Protein AF-A0AAE0S4J9-F1 (afdb_monomer_lite)

Secondary structure (DSSP, 8-state):
----EEE-TT-TTSTTT--EEE---HHHHHHHHHHHHHHHHTTPPPBTSGGGTTS-GGG--TTBS-TTS-----HHHHHHTTS--HHHHHHHHHHHHT-GGGS--SS------SS-TT----TTTHHHH-TT-------TT------GGGGS---

pLDDT: mean 70.63, std 24.94, range [28.7, 97.25]

Organism: NCBI:txid2493646

Structure (mmCIF, N/CA/C/O backbone):
data_AF-A0AAE0S4J9-F1
#
_entry.id   AF-A0AAE0S4J9-F1
#
loop_
_atom_site.group_PDB
_atom_site.id
_atom_site.type_symbol
_atom_site.label_atom_id
_atom_site.label_alt_id
_atom_site.label_comp_id
_atom_site.label_asym_id
_atom_site.label_entity_id
_atom_site.label_seq_id
_atom_site.pdbx_PDB_ins_code
_atom_site.Cartn_x
_atom_site.Cartn_y
_atom_site.Cartn_z
_atom_site.occupancy
_atom_site.B_iso_or_equiv
_atom_site.auth_seq_id
_atom_site.auth_comp_id
_atom_site.auth_asym_id
_atom_site.auth_atom_id
_atom_site.pdbx_PDB_model_num
ATOM 1 N N . MET A 1 1 ? -4.047 9.554 -13.003 1.00 41.34 1 MET A N 1
ATOM 2 C CA . MET A 1 1 ? -4.395 8.364 -12.206 1.00 41.34 1 MET A CA 1
ATOM 3 C C . MET A 1 1 ? -5.789 7.914 -12.610 1.00 41.34 1 MET A C 1
ATOM 5 O O . MET A 1 1 ? -6.736 8.667 -12.394 1.00 41.34 1 MET A O 1
ATOM 9 N N . LYS A 1 2 ? -5.945 6.757 -13.262 1.00 53.88 2 LYS A N 1
ATOM 10 C CA . LYS A 1 2 ? -7.281 6.181 -13.431 1.00 53.88 2 LYS A CA 1
ATOM 11 C C . LYS A 1 2 ? -7.584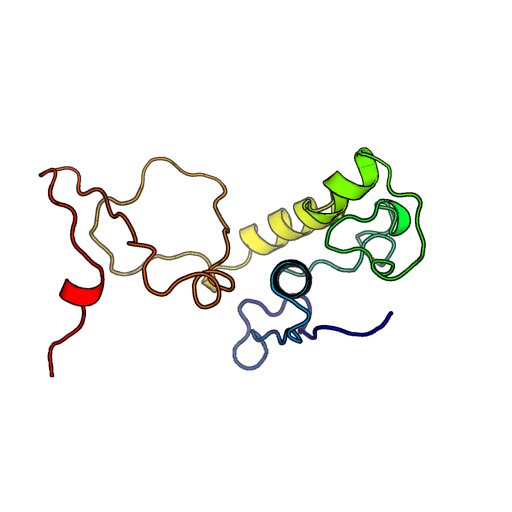 5.422 -12.140 1.00 53.88 2 LYS A C 1
ATOM 13 O O . LYS A 1 2 ? -7.127 4.295 -11.970 1.00 53.88 2 LYS A O 1
ATOM 18 N N . VAL A 1 3 ? -8.300 6.071 -11.216 1.00 63.78 3 VAL A N 1
ATOM 19 C CA . VAL A 1 3 ? -8.650 5.508 -9.899 1.00 63.78 3 VAL A CA 1
ATOM 20 C C . VAL A 1 3 ? -9.262 4.123 -10.107 1.00 63.78 3 VAL A C 1
ATOM 22 O O . VAL A 1 3 ? -10.265 3.989 -10.804 1.00 63.78 3 VAL A O 1
ATOM 25 N N . SER A 1 4 ? -8.586 3.095 -9.595 1.00 82.94 4 SER A N 1
ATOM 26 C CA . SER A 1 4 ? -9.010 1.694 -9.717 1.00 82.94 4 SER A CA 1
ATOM 27 C C . SER A 1 4 ? -9.382 1.108 -8.361 1.00 82.94 4 SER A C 1
ATOM 29 O O . SER A 1 4 ? -9.869 -0.010 -8.312 1.00 82.94 4 SER A O 1
ATOM 31 N N . GLY A 1 5 ? -9.200 1.849 -7.271 1.00 88.12 5 GLY A N 1
ATOM 32 C CA . GLY A 1 5 ? -9.603 1.460 -5.930 1.00 88.12 5 GLY A CA 1
ATOM 33 C C . GLY A 1 5 ? -9.825 2.677 -5.036 1.00 88.12 5 GLY A C 1
ATOM 34 O O . GLY A 1 5 ? -9.604 3.814 -5.457 1.00 88.12 5 GLY A O 1
ATOM 35 N N . LEU A 1 6 ? -10.375 2.432 -3.850 1.00 90.25 6 LEU A N 1
ATOM 36 C CA . LEU A 1 6 ? -10.614 3.452 -2.835 1.00 90.25 6 LEU A CA 1
ATOM 37 C C . LEU A 1 6 ? -10.619 2.829 -1.439 1.00 90.25 6 LEU A C 1
ATOM 39 O O . LEU A 1 6 ? -11.243 1.791 -1.209 1.00 90.25 6 LEU A O 1
ATOM 43 N N . THR A 1 7 ? -10.011 3.521 -0.484 1.00 91.31 7 THR A N 1
ATOM 44 C CA . THR A 1 7 ? -9.984 3.128 0.924 1.00 91.31 7 THR A CA 1
ATOM 45 C C . THR A 1 7 ? -9.741 4.339 1.817 1.00 91.31 7 THR A C 1
ATOM 47 O O . THR A 1 7 ? -9.251 5.374 1.369 1.00 91.31 7 THR A O 1
ATOM 50 N N . TYR A 1 8 ? -10.049 4.200 3.103 1.00 90.50 8 TYR A N 1
ATOM 51 C CA . TYR A 1 8 ? -9.620 5.169 4.103 1.00 90.50 8 TYR A CA 1
ATOM 52 C C . TYR A 1 8 ? -8.206 4.850 4.599 1.00 90.50 8 TYR A C 1
ATOM 54 O O . TYR A 1 8 ? -7.881 3.687 4.862 1.00 90.50 8 TYR A O 1
ATOM 62 N N . VAL A 1 9 ? -7.371 5.881 4.746 1.00 94.62 9 VAL A N 1
ATOM 63 C CA . VAL A 1 9 ? -5.971 5.724 5.158 1.00 94.62 9 VAL A CA 1
ATOM 64 C C . VAL A 1 9 ? -5.871 5.505 6.671 1.00 94.62 9 VAL A C 1
ATOM 66 O O . VAL A 1 9 ? -6.383 6.300 7.449 1.00 94.62 9 VAL A O 1
ATOM 69 N N . GLY A 1 10 ? -5.201 4.433 7.106 1.00 93.06 10 GLY A N 1
ATOM 70 C CA . GLY A 1 10 ? -4.924 4.153 8.529 1.00 93.06 10 GLY A CA 1
ATOM 71 C C . GLY A 1 10 ? -6.103 3.591 9.340 1.00 93.06 10 GLY A C 1
ATOM 72 O O . GLY A 1 10 ? -5.990 3.377 10.558 1.00 93.06 10 GLY A O 1
ATOM 73 N N . GLU A 1 11 ? -7.215 3.303 8.664 1.00 91.12 11 GLU A N 1
ATOM 74 C CA . GLU A 1 11 ? -8.499 2.922 9.257 1.00 91.12 11 GLU A CA 1
ATOM 75 C C . GLU A 1 11 ? -8.699 1.401 9.402 1.00 91.12 11 GLU A C 1
ATOM 77 O O . GLU A 1 11 ? -9.790 0.961 9.750 1.00 91.12 11 GLU A O 1
ATOM 82 N N . VAL A 1 12 ? -7.663 0.570 9.208 1.00 88.62 12 VAL A N 1
ATOM 83 C CA . VAL A 1 12 ? -7.756 -0.912 9.235 1.00 88.62 12 VAL A CA 1
ATOM 84 C C . VAL A 1 12 ? -8.486 -1.509 10.458 1.00 88.62 12 VAL A C 1
ATOM 86 O O . VAL A 1 12 ? -9.079 -2.583 10.372 1.00 88.62 12 VAL A O 1
ATOM 89 N N . CYS A 1 13 ? -8.483 -0.820 11.604 1.00 86.69 13 CYS A N 1
ATOM 90 C CA . CYS A 1 13 ? -9.161 -1.260 12.831 1.00 86.69 13 CYS A CA 1
ATOM 91 C C . CYS A 1 13 ? -10.449 -0.501 13.164 1.00 86.69 13 CYS A C 1
ATOM 93 O O . CYS A 1 13 ? -11.119 -0.852 14.136 1.00 86.69 13 CYS A O 1
ATOM 95 N N . ASN A 1 14 ? -10.795 0.531 12.402 1.00 85.81 14 ASN A N 1
ATOM 96 C CA . ASN A 1 14 ? -11.870 1.439 12.761 1.00 85.81 14 ASN A CA 1
ATOM 97 C C . ASN A 1 14 ? -13.195 0.922 12.193 1.00 85.81 14 ASN A C 1
ATOM 99 O O . ASN A 1 14 ? -13.351 0.659 10.999 1.00 85.81 14 ASN A O 1
ATOM 103 N N . VAL A 1 15 ? -14.159 0.686 13.083 1.00 85.75 15 VAL A N 1
ATOM 104 C CA . VAL A 1 15 ? -15.468 0.150 12.701 1.00 85.75 15 VAL A CA 1
ATOM 105 C C . VAL A 1 15 ? -16.192 1.180 11.832 1.00 85.75 15 VAL A C 1
ATOM 107 O O . VAL A 1 15 ? -16.316 2.335 12.214 1.00 85.75 15 VAL A O 1
ATOM 110 N N . GLY A 1 16 ? -16.674 0.749 10.664 1.00 84.81 16 GLY A N 1
ATOM 111 C CA . GLY A 1 16 ? -17.342 1.608 9.680 1.00 84.81 16 GLY A CA 1
ATOM 112 C C . GLY A 1 16 ? -16.430 2.104 8.553 1.00 84.81 16 GLY A C 1
ATOM 113 O O . GLY A 1 16 ? -16.920 2.324 7.452 1.00 84.81 16 GLY A O 1
ATOM 114 N N . THR A 1 17 ? -15.117 2.191 8.785 1.00 86.19 17 THR A N 1
ATOM 115 C CA . THR A 1 17 ? -14.126 2.710 7.819 1.00 86.19 17 THR A CA 1
ATOM 116 C C . THR A 1 17 ? -13.036 1.700 7.444 1.00 86.19 17 THR A C 1
ATOM 118 O O . THR A 1 17 ? -12.292 1.933 6.495 1.00 86.19 17 THR A O 1
ATOM 121 N N . ARG A 1 18 ? -12.978 0.534 8.107 1.00 87.25 18 ARG A N 1
ATOM 122 C CA . ARG A 1 18 ? -12.113 -0.621 7.769 1.00 87.25 18 ARG A CA 1
ATOM 123 C C . ARG A 1 18 ? -12.520 -1.363 6.483 1.00 87.25 18 ARG A C 1
ATOM 125 O O . ARG A 1 18 ? -12.686 -2.582 6.478 1.00 87.25 18 ARG A O 1
ATOM 132 N N . VAL A 1 19 ? -12.746 -0.627 5.402 1.00 87.31 19 VAL A N 1
ATOM 133 C CA . VAL A 1 19 ? -13.212 -1.145 4.113 1.00 87.31 19 VAL A CA 1
ATOM 134 C C . VAL A 1 19 ? -12.386 -0.557 2.976 1.00 87.31 19 VAL A C 1
ATOM 136 O O . VAL A 1 19 ? -11.997 0.609 3.014 1.00 87.31 19 VAL A O 1
ATOM 139 N N . SER A 1 20 ? -12.158 -1.377 1.955 1.00 88.12 20 SER A N 1
ATOM 140 C CA . SER A 1 20 ? -11.479 -0.994 0.723 1.00 88.12 20 SER A CA 1
ATOM 141 C C . SER A 1 20 ? -12.251 -1.550 -0.470 1.00 88.12 20 SER A C 1
ATOM 143 O O . SER A 1 20 ? -12.846 -2.627 -0.390 1.00 88.12 20 SER A O 1
ATOM 145 N N . ILE A 1 21 ? -12.240 -0.820 -1.579 1.00 88.50 21 ILE A N 1
ATOM 146 C CA . ILE A 1 21 ? -12.907 -1.185 -2.829 1.00 88.50 21 ILE A CA 1
ATOM 147 C C . ILE A 1 21 ? -11.840 -1.279 -3.913 1.00 88.50 21 ILE A C 1
ATOM 149 O O . ILE A 1 21 ? -11.018 -0.381 -4.036 1.00 88.50 21 ILE A O 1
ATOM 153 N N . ALA A 1 22 ? -11.873 -2.344 -4.713 1.00 87.31 22 ALA A N 1
ATOM 154 C CA . ALA A 1 22 ? -10.998 -2.522 -5.866 1.00 87.31 22 ALA A CA 1
ATOM 155 C C . ALA A 1 22 ? -11.834 -2.842 -7.111 1.00 87.31 22 ALA A C 1
ATOM 157 O O . ALA A 1 22 ? -12.624 -3.787 -7.132 1.00 87.31 22 ALA A O 1
ATOM 158 N N . GLU A 1 23 ? -11.654 -2.053 -8.163 1.00 84.44 23 GLU A N 1
ATOM 159 C CA . GLU A 1 23 ? -12.214 -2.294 -9.483 1.00 84.44 23 GLU A CA 1
ATOM 160 C C . GLU A 1 23 ? -11.520 -3.501 -10.121 1.00 84.44 23 GLU A C 1
ATOM 162 O O . GLU A 1 23 ? -10.293 -3.603 -10.194 1.00 84.44 23 GLU A O 1
ATOM 167 N N . LYS A 1 24 ? -12.320 -4.427 -10.646 1.00 79.50 24 LYS A N 1
ATOM 168 C CA . LYS A 1 24 ? -11.800 -5.580 -11.372 1.00 79.50 24 LYS A CA 1
ATOM 169 C C . LYS A 1 24 ? -11.275 -5.154 -12.746 1.00 79.50 24 LYS A C 1
ATOM 171 O O . LYS A 1 24 ? -12.055 -4.939 -13.671 1.00 79.50 24 LYS A O 1
ATOM 176 N N . ARG A 1 25 ? -9.951 -5.145 -12.912 1.00 73.44 25 ARG A N 1
ATOM 177 C CA . ARG A 1 25 ? -9.275 -4.958 -14.209 1.00 73.44 25 ARG A CA 1
ATOM 178 C C . ARG A 1 25 ? -8.312 -6.101 -14.496 1.00 73.44 25 ARG A C 1
ATOM 180 O O . ARG A 1 25 ? -7.138 -6.062 -14.137 1.00 73.44 25 ARG A O 1
ATOM 187 N N . GLY A 1 26 ? -8.839 -7.153 -15.121 1.00 77.50 26 GLY A N 1
ATOM 188 C CA . GLY A 1 26 ? -8.117 -8.418 -15.259 1.00 77.50 26 GLY A CA 1
ATOM 189 C C . GLY A 1 26 ? -7.764 -9.030 -13.896 1.00 77.50 26 GLY A C 1
ATOM 190 O O . GLY A 1 26 ? -8.099 -8.494 -12.842 1.00 77.50 26 GLY A O 1
ATOM 191 N N . TYR A 1 27 ? -7.101 -10.183 -13.903 1.00 71.19 27 TYR A N 1
ATOM 192 C CA . TYR A 1 27 ? -6.740 -10.861 -12.655 1.00 71.19 27 TYR A CA 1
ATOM 193 C C . TYR A 1 27 ? -5.588 -10.158 -11.935 1.00 71.19 27 TYR A C 1
ATOM 195 O O . TYR A 1 27 ? -5.664 -9.870 -10.746 1.00 71.19 27 TYR A O 1
ATOM 203 N N . VAL A 1 28 ? -4.536 -9.846 -12.687 1.00 76.50 28 VAL A N 1
ATOM 204 C CA . VAL A 1 28 ? -3.281 -9.297 -12.170 1.00 76.50 28 VAL A CA 1
ATOM 205 C C . VAL A 1 28 ? -3.442 -7.843 -11.706 1.00 76.50 28 VAL A C 1
ATOM 207 O O . VAL A 1 28 ? -2.955 -7.488 -10.636 1.00 76.50 28 VAL A O 1
ATOM 210 N N . GLY A 1 29 ? -4.191 -7.024 -12.452 1.00 80.75 29 GLY A N 1
ATOM 211 C CA . GLY A 1 29 ? -4.480 -5.642 -12.061 1.00 80.75 29 GLY A CA 1
ATOM 212 C C . GLY A 1 29 ? -5.319 -5.559 -10.784 1.00 80.75 29 GLY A C 1
ATOM 213 O O . GLY A 1 29 ? -4.988 -4.794 -9.888 1.00 80.75 29 GLY A O 1
ATOM 214 N N . MET A 1 30 ? -6.337 -6.417 -10.643 1.00 83.44 30 MET A N 1
ATOM 215 C CA . MET A 1 30 ? -7.156 -6.479 -9.425 1.00 83.44 30 MET A CA 1
ATOM 216 C C . MET A 1 30 ? -6.325 -6.833 -8.180 1.00 83.44 30 MET A C 1
ATOM 218 O O . MET A 1 30 ? -6.511 -6.220 -7.132 1.00 83.44 30 MET A O 1
ATOM 222 N N . VAL A 1 31 ? -5.405 -7.801 -8.291 1.00 84.06 31 VAL A N 1
ATOM 223 C CA . VAL A 1 31 ? -4.477 -8.174 -7.206 1.00 84.06 31 VAL A CA 1
ATOM 224 C C . VAL A 1 31 ? -3.644 -6.962 -6.789 1.00 84.06 31 VAL A C 1
ATOM 226 O O . VAL A 1 31 ? -3.564 -6.648 -5.604 1.00 84.06 31 VAL A O 1
ATOM 229 N N . HIS A 1 32 ? -3.058 -6.264 -7.763 1.00 87.88 32 HIS A N 1
ATOM 230 C CA . HIS A 1 32 ? -2.242 -5.081 -7.507 1.00 87.88 32 HIS A CA 1
ATOM 231 C C . HIS A 1 32 ? -3.046 -3.979 -6.807 1.00 87.88 32 HIS A C 1
ATOM 233 O O . HIS A 1 32 ? -2.633 -3.486 -5.761 1.00 87.88 32 HIS A O 1
ATOM 239 N N . THR A 1 33 ? -4.223 -3.635 -7.337 1.00 89.25 33 THR A N 1
ATOM 240 C CA . THR A 1 33 ? -5.117 -2.643 -6.730 1.00 89.25 33 THR A CA 1
ATOM 241 C C . THR A 1 33 ? -5.505 -3.036 -5.308 1.00 89.25 33 THR A C 1
ATOM 243 O O . THR A 1 33 ? -5.395 -2.222 -4.403 1.00 89.25 33 THR A O 1
ATOM 246 N N . ALA A 1 34 ? -5.891 -4.289 -5.064 1.00 89.88 34 ALA A N 1
ATOM 247 C CA . ALA A 1 34 ? -6.223 -4.739 -3.715 1.00 89.88 34 ALA A CA 1
ATOM 248 C C . ALA A 1 34 ? -5.047 -4.592 -2.733 1.00 89.88 34 ALA A C 1
ATOM 250 O O . ALA A 1 34 ? -5.256 -4.210 -1.582 1.00 89.88 34 ALA A O 1
ATOM 251 N N . ALA A 1 35 ? -3.817 -4.876 -3.175 1.00 92.12 35 ALA A N 1
ATOM 252 C CA . ALA A 1 35 ? -2.622 -4.672 -2.358 1.00 92.12 35 ALA A CA 1
ATOM 253 C C . ALA A 1 35 ? -2.358 -3.184 -2.076 1.00 92.12 35 ALA A C 1
ATOM 255 O O . ALA A 1 35 ? -2.016 -2.840 -0.946 1.00 92.12 35 ALA A O 1
ATOM 256 N N . HIS A 1 36 ? -2.552 -2.323 -3.076 1.00 94.62 36 HIS A N 1
ATOM 257 C CA . HIS A 1 36 ? -2.430 -0.870 -2.954 1.00 94.62 36 HIS A CA 1
ATOM 258 C C . HIS A 1 36 ? -3.414 -0.313 -1.914 1.00 94.62 36 HIS A C 1
ATOM 260 O O . HIS A 1 36 ? -3.010 0.335 -0.949 1.00 94.62 36 HIS A O 1
ATOM 266 N N . GLU A 1 37 ? -4.696 -0.670 -2.023 1.00 94.19 37 GLU A N 1
ATOM 267 C CA . GLU A 1 37 ? -5.706 -0.202 -1.070 1.00 94.19 37 GLU A CA 1
ATOM 268 C C . GLU A 1 37 ? -5.490 -0.767 0.345 1.00 94.19 37 GLU A C 1
ATOM 270 O O . GLU A 1 37 ? -5.690 -0.075 1.345 1.00 94.19 37 GLU A O 1
ATOM 275 N N . LEU A 1 38 ? -5.019 -2.013 0.468 1.00 93.62 38 LEU A N 1
ATOM 276 C CA . LEU A 1 38 ? -4.632 -2.554 1.771 1.00 93.62 38 LEU A CA 1
ATOM 277 C C . LEU A 1 38 ? -3.463 -1.762 2.383 1.00 93.62 38 LEU A C 1
ATOM 279 O O . LEU A 1 38 ? -3.444 -1.545 3.597 1.00 93.62 38 LEU A O 1
ATOM 283 N N . GLY A 1 39 ? -2.515 -1.307 1.560 1.00 94.62 39 GLY A N 1
ATOM 284 C CA . GLY A 1 39 ? -1.413 -0.454 1.998 1.00 94.62 39 GLY A CA 1
ATOM 285 C C . GLY A 1 39 ? -1.905 0.858 2.604 1.00 94.62 39 GLY A C 1
ATOM 286 O O . GLY A 1 39 ? -1.526 1.201 3.728 1.00 94.62 39 GLY A O 1
ATOM 287 N N . HIS A 1 40 ? -2.832 1.533 1.929 1.00 96.50 40 HIS A N 1
ATOM 288 C CA . HIS A 1 40 ? -3.507 2.704 2.484 1.00 96.50 40 HIS A CA 1
ATOM 289 C C . HIS A 1 40 ? -4.289 2.380 3.765 1.00 96.50 40 HIS A C 1
ATOM 291 O O . HIS A 1 40 ? -4.148 3.097 4.753 1.00 96.50 40 HIS A O 1
ATOM 297 N N . SER A 1 41 ? -5.045 1.277 3.829 1.00 94.31 41 SER A N 1
ATOM 298 C CA . SER A 1 41 ? -5.755 0.867 5.057 1.00 94.31 41 SER A CA 1
ATOM 299 C C . SER A 1 41 ? -4.804 0.715 6.259 1.00 94.31 41 SER A C 1
ATOM 301 O O . SER A 1 41 ? -5.130 1.114 7.382 1.00 94.31 41 SER A O 1
ATOM 303 N N . LEU A 1 42 ? -3.582 0.227 6.010 1.00 94.19 42 LEU A N 1
ATOM 304 C CA . LEU A 1 42 ? -2.481 0.127 6.978 1.00 94.19 42 LEU A CA 1
ATOM 305 C C . LEU A 1 42 ? -1.732 1.452 7.227 1.00 94.19 42 LEU A C 1
ATOM 307 O O . LEU A 1 42 ? -0.761 1.476 7.985 1.00 94.19 42 LEU A O 1
ATOM 311 N N . GLY A 1 43 ? -2.190 2.556 6.646 1.00 94.19 43 GLY A N 1
ATOM 312 C CA . GLY A 1 43 ? -1.720 3.913 6.916 1.00 94.19 43 GLY A CA 1
ATOM 313 C C . GLY A 1 43 ? -0.663 4.443 5.954 1.00 94.19 43 GLY A C 1
ATOM 314 O O . GLY A 1 43 ? -0.167 5.537 6.192 1.00 94.19 43 GLY A O 1
ATOM 315 N N . ALA A 1 44 ? -0.288 3.704 4.907 1.00 96.12 44 ALA A N 1
ATOM 316 C CA . ALA A 1 44 ? 0.682 4.200 3.935 1.00 96.12 44 ALA A CA 1
ATOM 317 C C . ALA A 1 44 ? 0.062 5.273 3.030 1.00 96.12 44 ALA A C 1
ATOM 319 O O . ALA A 1 44 ? -1.064 5.116 2.565 1.00 96.12 44 ALA A O 1
ATOM 320 N N . ASN A 1 45 ? 0.812 6.337 2.758 1.00 96.75 45 ASN A N 1
ATOM 321 C CA . ASN A 1 45 ? 0.525 7.265 1.666 1.00 96.75 45 ASN A CA 1
ATOM 322 C C . ASN A 1 45 ? 1.166 6.756 0.370 1.00 96.75 45 ASN A C 1
ATOM 324 O O . ASN A 1 45 ? 1.894 5.758 0.393 1.00 96.75 45 ASN A O 1
ATOM 328 N N . HIS A 1 46 ? 0.878 7.409 -0.757 1.00 96.94 46 HIS A N 1
ATOM 329 C CA . HIS A 1 46 ? 1.603 7.095 -1.982 1.00 96.94 46 HIS A CA 1
ATOM 330 C C . HIS A 1 46 ? 3.100 7.353 -1.804 1.00 96.94 46 HIS A C 1
ATOM 332 O O . HIS A 1 46 ? 3.505 8.271 -1.087 1.00 96.94 46 HIS A O 1
ATOM 338 N N . ASP A 1 47 ? 3.921 6.573 -2.500 1.00 97.25 47 ASP A N 1
ATOM 339 C CA . ASP A 1 47 ? 5.341 6.889 -2.623 1.00 97.25 47 ASP A CA 1
ATOM 340 C C . ASP A 1 47 ? 5.490 8.267 -3.296 1.00 97.25 47 ASP A C 1
ATOM 342 O O . ASP A 1 47 ? 4.864 8.547 -4.319 1.00 97.25 47 ASP A O 1
ATOM 346 N N . GLY A 1 48 ? 6.289 9.144 -2.689 1.00 96.19 48 GLY A N 1
ATOM 347 C CA . GLY A 1 48 ? 6.547 10.508 -3.148 1.00 96.19 48 GLY A CA 1
ATOM 348 C C . GLY A 1 48 ? 5.677 11.554 -2.454 1.00 96.19 48 GLY A C 1
ATOM 349 O O . GLY A 1 48 ? 5.829 12.746 -2.716 1.00 96.19 48 GLY A O 1
ATOM 350 N N . GLU A 1 49 ? 4.794 11.132 -1.547 1.00 95.38 49 GLU A N 1
ATOM 351 C CA . GLU A 1 49 ? 3.842 11.996 -0.851 1.00 95.38 49 GLU A CA 1
ATOM 352 C C . GLU A 1 49 ? 3.982 11.876 0.675 1.00 95.38 49 GLU A C 1
ATOM 354 O O . GLU A 1 49 ? 4.304 10.816 1.215 1.00 95.38 49 GLU A O 1
ATOM 359 N N . CYS A 1 50 ? 3.704 12.974 1.386 1.00 94.50 50 CYS A N 1
ATOM 360 C CA . CYS A 1 50 ? 3.639 13.025 2.852 1.00 94.50 50 CYS A CA 1
ATOM 361 C C . CYS A 1 50 ? 4.857 12.360 3.539 1.00 94.50 50 CYS A C 1
ATOM 363 O O . CYS A 1 50 ? 6.000 12.733 3.283 1.00 94.50 50 CYS A O 1
ATOM 365 N N . GLU A 1 51 ? 4.633 11.380 4.419 1.00 91.56 51 GLU A N 1
ATOM 366 C CA . GLU A 1 51 ? 5.671 10.646 5.157 1.00 91.56 51 GLU A CA 1
ATOM 367 C C . GLU A 1 51 ? 6.486 9.682 4.275 1.00 91.56 51 GLU A C 1
ATOM 369 O O . GLU A 1 51 ? 7.461 9.097 4.747 1.00 91.56 51 GLU A O 1
ATOM 374 N N . ALA A 1 52 ? 6.106 9.509 3.006 1.00 95.50 52 ALA A N 1
ATOM 375 C CA . ALA A 1 52 ? 6.800 8.694 2.013 1.00 95.50 52 ALA A CA 1
ATOM 376 C C . ALA A 1 52 ? 7.503 9.534 0.926 1.00 95.50 52 ALA A C 1
ATOM 378 O O . ALA A 1 52 ? 7.854 8.995 -0.122 1.00 95.50 52 ALA A O 1
ATOM 379 N N . VAL A 1 53 ? 7.762 10.826 1.181 1.00 96.00 53 VAL A N 1
ATOM 380 C CA . VAL A 1 53 ? 8.443 11.752 0.249 1.00 96.00 53 VAL A CA 1
ATOM 381 C C . VAL A 1 53 ? 9.816 11.258 -0.235 1.00 96.00 53 VAL A C 1
ATOM 383 O O . VAL A 1 53 ? 10.224 11.565 -1.353 1.00 96.00 53 VAL A O 1
ATOM 386 N N . ASP A 1 54 ? 10.517 10.461 0.575 1.00 96.94 54 ASP A N 1
ATOM 387 C CA . ASP A 1 54 ? 11.845 9.932 0.239 1.00 96.94 54 ASP A CA 1
ATOM 388 C C . ASP A 1 54 ? 11.803 8.754 -0.753 1.00 96.94 54 ASP A C 1
ATOM 390 O O . ASP A 1 54 ? 12.820 8.429 -1.373 1.00 96.94 54 ASP A O 1
ATOM 394 N N . CYS A 1 55 ? 10.650 8.097 -0.912 1.00 97.00 55 CYS A N 1
ATOM 395 C CA . CYS A 1 55 ? 10.462 7.025 -1.885 1.00 97.00 55 CYS A CA 1
ATOM 396 C C . CYS A 1 55 ? 9.832 7.606 -3.141 1.00 97.00 55 CYS A C 1
ATOM 398 O O . CYS A 1 55 ? 8.744 8.150 -3.078 1.00 97.00 55 CYS A O 1
ATOM 400 N N . LYS A 1 56 ? 10.495 7.506 -4.290 1.00 95.56 56 LYS A N 1
ATOM 401 C CA . LYS A 1 56 ? 10.012 8.136 -5.522 1.00 95.56 56 LYS A CA 1
ATOM 402 C C . LYS A 1 56 ? 8.825 7.376 -6.102 1.00 95.56 56 LYS A C 1
ATOM 404 O O . LYS A 1 56 ? 8.872 6.150 -6.212 1.00 95.56 56 LYS A O 1
ATOM 409 N N . SER A 1 57 ? 7.793 8.095 -6.539 1.00 93.88 57 SER A N 1
ATOM 410 C CA . SER A 1 57 ? 6.634 7.470 -7.189 1.00 93.88 57 SER A CA 1
ATOM 411 C C . SER A 1 57 ? 7.035 6.765 -8.492 1.00 93.88 57 SER A C 1
ATOM 413 O O . SER A 1 57 ? 6.502 5.708 -8.834 1.00 93.88 57 SER A O 1
ATOM 415 N N . GLU A 1 58 ? 8.050 7.293 -9.179 1.00 92.94 58 GLU A N 1
ATOM 416 C CA . GLU A 1 58 ? 8.601 6.777 -10.436 1.00 92.94 58 GLU A CA 1
ATOM 417 C C . GLU A 1 58 ? 9.397 5.473 -10.269 1.00 92.94 58 GLU A C 1
ATOM 419 O O . GLU A 1 58 ? 9.747 4.836 -11.262 1.00 92.94 58 GLU A O 1
ATOM 424 N N . ASP A 1 59 ? 9.662 5.033 -9.033 1.00 93.50 59 ASP A N 1
ATOM 425 C CA . ASP A 1 59 ? 10.252 3.714 -8.785 1.00 93.50 59 ASP A CA 1
ATOM 426 C C . ASP A 1 59 ? 9.227 2.576 -8.948 1.00 93.50 59 ASP A C 1
ATOM 428 O O . ASP A 1 59 ? 9.612 1.404 -8.979 1.00 93.50 59 ASP A O 1
ATOM 432 N N . LEU A 1 60 ? 7.938 2.915 -9.106 1.00 92.62 60 LEU A N 1
ATOM 433 C CA . LEU A 1 60 ? 6.835 2.013 -9.457 1.00 92.62 60 LEU A CA 1
ATOM 434 C C . LEU A 1 60 ? 6.614 0.857 -8.476 1.00 92.62 60 LEU A C 1
ATOM 436 O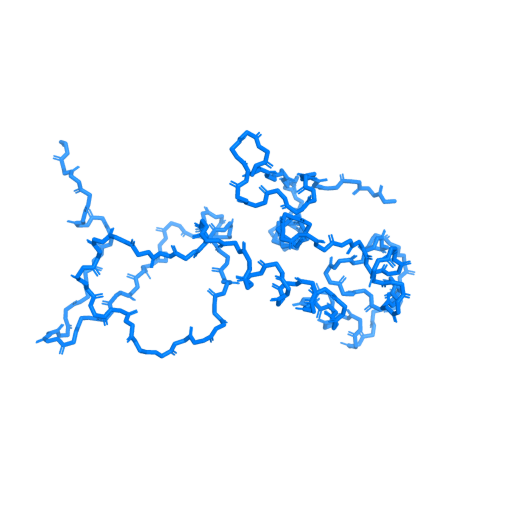 O . LEU A 1 60 ? 6.182 -0.224 -8.873 1.00 92.62 60 LEU A O 1
ATOM 440 N N . PHE A 1 61 ? 6.893 1.082 -7.192 1.00 94.44 61 PHE A N 1
ATOM 441 C CA . PHE A 1 61 ? 6.437 0.193 -6.124 1.00 94.44 61 PHE A CA 1
ATOM 442 C C . PHE A 1 61 ? 4.908 0.196 -6.014 1.00 94.44 61 PHE A C 1
ATOM 444 O O . PHE A 1 61 ? 4.247 1.065 -6.573 1.00 94.44 61 PHE A O 1
ATOM 451 N N . ILE A 1 62 ? 4.326 -0.764 -5.287 1.00 94.44 62 ILE A N 1
ATOM 452 C CA . ILE A 1 62 ? 2.864 -0.942 -5.198 1.00 94.44 62 ILE A CA 1
ATOM 453 C C . ILE A 1 62 ? 2.132 0.357 -4.826 1.00 94.44 62 ILE A C 1
ATOM 455 O O . ILE A 1 62 ? 1.051 0.594 -5.357 1.00 94.44 62 ILE A O 1
ATOM 459 N N . MET A 1 63 ? 2.707 1.205 -3.963 1.00 95.69 63 MET A N 1
ATOM 460 C CA . MET A 1 63 ? 2.104 2.475 -3.526 1.00 95.69 63 MET A CA 1
ATOM 461 C C . MET A 1 63 ? 2.401 3.662 -4.457 1.00 95.69 63 MET A C 1
ATOM 463 O O . MET A 1 63 ? 2.170 4.805 -4.081 1.00 95.69 63 MET A O 1
ATOM 467 N N . THR A 1 64 ? 2.895 3.430 -5.673 1.00 94.62 64 THR A N 1
ATOM 468 C CA . THR A 1 64 ? 3.067 4.489 -6.676 1.00 94.62 64 THR A CA 1
ATOM 469 C C . THR A 1 64 ? 1.733 5.158 -7.026 1.00 94.62 64 THR A C 1
ATOM 471 O O . THR A 1 64 ? 0.724 4.488 -7.256 1.00 94.62 64 THR A O 1
ATOM 474 N N . SER A 1 65 ? 1.741 6.486 -7.147 1.00 92.19 65 SER A N 1
ATOM 475 C CA . SER A 1 65 ? 0.638 7.271 -7.725 1.00 92.19 65 SER A CA 1
ATOM 476 C C . SER A 1 65 ? 0.665 7.295 -9.265 1.00 92.19 65 SER A C 1
ATOM 478 O O . SER A 1 65 ? -0.232 7.840 -9.920 1.00 92.19 65 SER A O 1
ATOM 480 N N . GLU A 1 66 ? 1.683 6.674 -9.873 1.00 87.00 66 GLU A N 1
ATOM 481 C CA . GLU A 1 66 ? 2.008 6.786 -11.296 1.00 87.00 66 GLU A CA 1
ATOM 482 C C . GLU A 1 66 ? 1.885 5.477 -12.087 1.00 87.00 66 GLU A C 1
ATOM 484 O O . GLU A 1 66 ? 2.381 5.385 -13.207 1.00 87.00 66 GLU A O 1
ATOM 489 N N . TYR A 1 67 ? 1.168 4.484 -11.554 1.00 82.31 67 TYR A N 1
ATOM 490 C CA . TYR A 1 67 ? 1.065 3.136 -12.132 1.00 82.31 67 TYR A CA 1
ATOM 491 C C . TYR A 1 67 ? 0.713 3.091 -13.635 1.00 82.31 67 TYR A C 1
ATOM 493 O O . TYR A 1 67 ? 1.273 2.284 -14.378 1.00 82.31 67 TYR A O 1
ATOM 501 N N . ASP A 1 68 ? -0.206 3.959 -14.079 1.00 76.12 68 ASP A N 1
ATOM 502 C CA . ASP A 1 68 ? -0.695 4.018 -15.466 1.00 76.12 68 ASP A CA 1
ATOM 503 C C . ASP A 1 68 ? 0.179 4.881 -16.398 1.00 76.12 68 ASP A C 1
ATOM 505 O O . ASP A 1 68 ? -0.142 5.016 -17.582 1.00 76.12 68 ASP A O 1
ATOM 509 N N . LYS A 1 69 ? 1.232 5.536 -15.891 1.00 80.69 69 LYS A N 1
ATOM 510 C CA . LYS A 1 69 ? 2.111 6.344 -16.740 1.00 80.69 69 LYS A CA 1
ATOM 511 C C . LYS A 1 69 ? 3.043 5.447 -17.549 1.00 80.69 69 LYS A C 1
ATOM 513 O O . LYS A 1 69 ? 3.469 4.379 -17.107 1.00 80.69 69 LYS A O 1
ATOM 518 N N . GLU A 1 70 ? 3.362 5.905 -18.753 1.00 80.38 70 GLU A N 1
ATOM 519 C CA . GLU A 1 70 ? 4.281 5.207 -19.639 1.00 80.38 70 GLU A CA 1
ATOM 520 C C . GLU A 1 70 ? 5.708 5.310 -19.090 1.00 80.38 70 GLU A C 1
ATOM 522 O O . GLU A 1 70 ? 6.336 6.366 -19.119 1.00 80.38 70 GLU A O 1
ATOM 527 N N . TYR A 1 71 ? 6.199 4.186 -18.574 1.00 79.38 71 TYR A N 1
ATOM 528 C CA . TYR A 1 71 ? 7.562 4.011 -18.097 1.00 79.38 71 TYR A CA 1
ATOM 529 C C . TYR A 1 71 ? 8.219 2.852 -18.844 1.00 79.38 71 TYR A C 1
ATOM 531 O O . TYR A 1 71 ? 7.538 1.864 -19.140 1.00 79.38 71 TYR A O 1
ATOM 539 N N . PRO A 1 72 ? 9.531 2.932 -19.135 1.00 81.88 72 PRO A N 1
ATOM 540 C CA . PRO A 1 72 ? 10.234 1.861 -19.827 1.00 81.88 72 PRO A CA 1
ATOM 541 C C . PRO A 1 72 ? 10.123 0.563 -19.025 1.00 81.88 72 PRO A C 1
ATOM 543 O O . PRO A 1 72 ? 10.361 0.556 -17.820 1.00 81.88 72 PRO A O 1
ATOM 546 N N . ASP A 1 73 ? 9.773 -0.546 -19.672 1.00 80.06 73 ASP A N 1
ATOM 547 C CA . ASP A 1 73 ? 9.654 -1.839 -18.993 1.00 80.06 73 ASP A CA 1
ATOM 548 C C . ASP A 1 73 ? 11.047 -2.431 -18.733 1.00 80.06 73 ASP A C 1
ATOM 550 O O . ASP A 1 73 ? 11.569 -3.258 -19.480 1.00 80.06 73 ASP A O 1
ATOM 554 N N . THR A 1 74 ? 11.710 -1.910 -17.699 1.00 89.38 74 THR A N 1
ATOM 555 C CA . THR A 1 74 ? 13.001 -2.414 -17.229 1.00 89.38 74 THR A CA 1
ATOM 556 C C . THR A 1 74 ? 12.780 -3.513 -16.191 1.00 89.38 74 THR A C 1
ATOM 558 O O . THR A 1 74 ? 11.844 -3.404 -15.398 1.00 89.38 74 THR A O 1
ATOM 561 N N . PRO A 1 75 ? 13.676 -4.514 -16.080 1.00 87.19 75 PRO A N 1
ATOM 562 C CA . PRO A 1 75 ? 13.547 -5.573 -15.074 1.00 87.19 75 PRO A CA 1
ATOM 563 C C . PRO A 1 75 ? 13.371 -5.058 -13.636 1.00 87.19 75 PRO A C 1
ATOM 565 O O . PRO A 1 75 ? 12.685 -5.683 -12.828 1.00 87.19 75 PRO A O 1
ATOM 568 N N . THR A 1 76 ? 13.973 -3.908 -13.316 1.00 88.44 76 THR A N 1
ATOM 569 C CA . THR A 1 76 ? 13.820 -3.235 -12.022 1.00 88.44 76 THR A CA 1
ATOM 570 C C . THR A 1 76 ? 12.383 -2.770 -11.810 1.00 88.44 76 THR A C 1
ATOM 572 O O . THR A 1 76 ? 11.765 -3.124 -10.809 1.00 88.44 76 THR A O 1
ATOM 575 N N . TYR A 1 77 ? 11.819 -2.037 -12.769 1.00 86.88 77 TYR A N 1
ATOM 576 C CA . TYR A 1 77 ? 10.453 -1.531 -12.669 1.00 86.88 77 TYR A CA 1
ATOM 577 C C . TYR A 1 77 ? 9.410 -2.644 -12.732 1.00 86.88 77 TYR A C 1
ATOM 579 O O . TYR A 1 77 ? 8.451 -2.613 -11.963 1.00 86.88 77 TYR A O 1
ATOM 587 N N . SER A 1 78 ? 9.598 -3.671 -13.569 1.00 85.06 78 SER A N 1
ATOM 588 C CA . SER A 1 78 ? 8.683 -4.820 -13.598 1.00 85.06 78 SER A CA 1
ATOM 589 C C . SER A 1 78 ? 8.663 -5.553 -12.254 1.00 85.06 78 SER A C 1
ATOM 591 O O . SER A 1 78 ? 7.618 -6.054 -11.847 1.00 85.06 78 SER A O 1
ATOM 593 N N . ARG A 1 79 ? 9.800 -5.601 -11.542 1.00 87.00 79 ARG A N 1
ATOM 594 C CA . ARG A 1 79 ? 9.901 -6.196 -10.202 1.00 87.00 79 ARG A CA 1
ATOM 595 C C . ARG A 1 79 ? 9.283 -5.310 -9.123 1.00 87.00 79 ARG A C 1
ATOM 597 O O . ARG A 1 79 ? 8.567 -5.832 -8.270 1.00 87.00 79 ARG A O 1
ATOM 604 N N . ASN A 1 80 ? 9.559 -4.007 -9.140 1.00 90.75 80 ASN A N 1
ATOM 605 C CA . ASN A 1 80 ? 9.091 -3.080 -8.108 1.00 90.75 80 ASN A CA 1
ATOM 606 C C . ASN A 1 80 ? 7.563 -3.036 -8.019 1.00 90.75 80 ASN A C 1
ATOM 608 O O . ASN A 1 80 ? 7.043 -3.012 -6.909 1.00 90.75 80 ASN A O 1
ATOM 612 N N . ARG A 1 81 ? 6.848 -3.188 -9.142 1.00 88.44 81 ARG A N 1
ATOM 613 C CA . ARG A 1 81 ? 5.371 -3.259 -9.183 1.00 88.44 81 ARG A CA 1
ATOM 614 C C . ARG A 1 81 ? 4.762 -4.372 -8.320 1.00 88.44 81 ARG A C 1
ATOM 616 O O . ARG A 1 81 ? 3.561 -4.377 -8.092 1.00 88.44 81 ARG A O 1
ATOM 623 N N . TRP A 1 82 ? 5.564 -5.316 -7.829 1.00 88.19 82 TRP A N 1
ATOM 624 C CA . TRP A 1 82 ? 5.128 -6.405 -6.944 1.00 88.19 82 TRP A CA 1
ATOM 625 C C . TRP A 1 82 ? 5.669 -6.282 -5.518 1.00 88.19 82 TRP A C 1
ATOM 627 O O . TRP A 1 82 ? 5.542 -7.217 -4.726 1.00 88.19 82 TRP A O 1
ATOM 637 N N . LEU A 1 83 ? 6.300 -5.156 -5.188 1.00 93.00 83 LEU A N 1
ATOM 638 C CA . LEU A 1 83 ? 6.959 -4.904 -3.915 1.00 93.00 83 LEU A CA 1
ATOM 639 C C . LEU A 1 83 ? 6.449 -3.601 -3.297 1.00 93.00 83 LEU A C 1
ATOM 641 O O . LEU A 1 83 ? 6.063 -2.663 -3.989 1.00 93.00 83 LEU A O 1
ATOM 645 N N . PHE A 1 84 ? 6.495 -3.530 -1.971 1.00 95.38 84 PHE A N 1
ATOM 646 C CA . PHE A 1 84 ? 6.333 -2.271 -1.253 1.00 95.38 84 PHE A CA 1
ATOM 647 C C . PHE A 1 84 ? 7.689 -1.580 -1.098 1.00 95.38 84 PHE A C 1
ATOM 649 O O . PHE A 1 84 ? 8.702 -2.248 -0.871 1.00 95.38 84 PHE A O 1
ATOM 656 N N . SER A 1 85 ? 7.697 -0.251 -1.188 1.00 96.06 85 SER A N 1
ATOM 657 C CA . SER A 1 85 ? 8.879 0.564 -0.920 1.00 96.06 85 SER A CA 1
ATOM 658 C C . SER A 1 85 ? 9.299 0.475 0.552 1.00 96.06 85 SER A C 1
ATOM 660 O O . SER A 1 85 ? 8.522 0.083 1.432 1.00 96.06 85 SER A O 1
ATOM 662 N N . ASN A 1 86 ? 10.525 0.904 0.860 1.00 96.19 86 ASN A N 1
ATOM 663 C CA . ASN A 1 86 ? 10.978 0.980 2.250 1.00 96.19 86 ASN A CA 1
ATOM 664 C C . ASN A 1 86 ? 10.155 1.975 3.088 1.00 96.19 86 ASN A C 1
ATOM 666 O O . ASN A 1 86 ? 9.939 1.715 4.273 1.00 96.19 86 ASN A O 1
ATOM 670 N N . CYS A 1 87 ? 9.662 3.066 2.494 1.00 97.25 87 CYS A N 1
ATOM 671 C CA . CYS A 1 87 ? 8.803 4.033 3.181 1.00 97.25 87 CYS A CA 1
ATOM 672 C C . CYS A 1 87 ? 7.488 3.373 3.600 1.00 97.25 87 CYS A C 1
ATOM 674 O O . CYS A 1 87 ? 7.140 3.378 4.781 1.00 97.25 87 CYS A O 1
ATOM 676 N N . THR A 1 88 ? 6.835 2.679 2.665 1.00 94.88 88 THR A N 1
ATOM 677 C CA . THR A 1 88 ? 5.601 1.935 2.940 1.00 94.88 88 THR A CA 1
ATOM 678 C C . THR A 1 88 ? 5.808 0.857 4.012 1.00 94.88 88 THR A C 1
ATOM 680 O O . THR A 1 88 ? 5.033 0.753 4.965 1.00 94.88 88 THR A O 1
ATOM 683 N N . ILE A 1 89 ? 6.896 0.082 3.919 1.00 94.50 89 ILE A N 1
ATOM 684 C CA . ILE A 1 89 ? 7.232 -0.953 4.912 1.00 94.50 89 ILE A CA 1
ATOM 685 C C . ILE A 1 89 ? 7.435 -0.348 6.308 1.00 94.50 89 ILE A C 1
ATOM 687 O O . ILE A 1 89 ? 7.031 -0.948 7.308 1.00 94.50 89 ILE A O 1
ATOM 691 N N . ASN A 1 90 ? 8.066 0.822 6.406 1.00 92.25 90 ASN A N 1
ATOM 692 C CA . ASN A 1 90 ? 8.262 1.496 7.686 1.00 92.25 90 ASN A CA 1
ATOM 693 C C . ASN A 1 90 ? 6.931 1.948 8.289 1.00 92.25 90 ASN A C 1
ATOM 695 O O . ASN A 1 90 ? 6.706 1.710 9.479 1.00 92.25 90 ASN A O 1
ATOM 699 N N . THR A 1 91 ? 6.019 2.476 7.474 1.00 92.00 91 THR A N 1
ATOM 700 C CA . THR A 1 91 ? 4.658 2.794 7.917 1.00 92.00 91 THR A CA 1
ATOM 701 C C . THR A 1 91 ? 3.934 1.555 8.432 1.00 92.00 91 THR A C 1
ATOM 703 O O . THR A 1 91 ? 3.401 1.578 9.540 1.00 92.00 91 THR A O 1
ATOM 706 N N . PHE A 1 92 ? 4.011 0.422 7.723 1.00 91.31 92 PHE A N 1
ATOM 707 C CA . PHE A 1 92 ? 3.415 -0.832 8.200 1.00 91.31 92 PHE A CA 1
ATOM 708 C C . PHE A 1 92 ? 3.981 -1.261 9.553 1.00 91.31 92 PHE A C 1
ATOM 710 O O . PHE A 1 92 ? 3.223 -1.639 10.444 1.00 91.31 92 PHE A O 1
ATOM 717 N N . LYS A 1 93 ? 5.302 -1.170 9.750 1.00 86.69 93 LYS A N 1
ATOM 718 C CA . LYS A 1 93 ? 5.932 -1.496 11.040 1.00 86.69 93 LYS A CA 1
ATOM 719 C C . LYS A 1 93 ? 5.412 -0.608 12.170 1.00 86.69 93 LYS A C 1
ATOM 721 O O . LYS A 1 93 ? 5.234 -1.104 13.280 1.00 86.69 93 LYS A O 1
ATOM 726 N N . VAL A 1 94 ? 5.192 0.681 11.917 1.00 85.94 94 VAL A N 1
ATOM 727 C CA . VAL A 1 94 ? 4.648 1.614 12.917 1.00 85.94 94 VAL A CA 1
ATOM 728 C C . VAL A 1 94 ? 3.183 1.297 13.207 1.00 85.94 94 VAL A C 1
ATOM 730 O O . VAL A 1 94 ? 2.812 1.158 14.372 1.00 85.94 94 VAL A O 1
ATOM 733 N N . THR A 1 95 ? 2.365 1.110 12.171 1.00 82.56 95 THR A N 1
ATOM 734 C CA . THR A 1 95 ? 0.941 0.794 12.321 1.00 82.56 95 THR A CA 1
ATOM 735 C C . THR A 1 95 ? 0.735 -0.523 13.063 1.00 82.56 95 THR A C 1
ATOM 737 O O . THR A 1 95 ? 0.004 -0.566 14.050 1.00 82.56 95 THR A O 1
ATOM 740 N N . LEU A 1 96 ? 1.414 -1.598 12.655 1.00 82.81 96 LEU A N 1
ATOM 741 C CA . LEU A 1 96 ? 1.215 -2.933 13.232 1.00 82.81 96 LEU A CA 1
ATOM 742 C C . LEU A 1 96 ? 1.622 -3.020 14.707 1.00 82.81 96 LEU A C 1
ATOM 744 O O . LEU A 1 96 ? 1.006 -3.777 15.452 1.00 82.81 96 LEU A O 1
ATOM 748 N N . LYS A 1 97 ? 2.595 -2.216 15.159 1.00 80.50 97 LYS A N 1
ATOM 749 C CA . LYS A 1 97 ? 2.946 -2.129 16.589 1.00 80.50 97 LYS A CA 1
ATOM 750 C C . LYS A 1 97 ? 1.780 -1.651 17.460 1.00 80.50 97 LYS A C 1
ATOM 752 O O . LYS A 1 97 ? 1.714 -2.025 18.624 1.00 80.50 97 LYS A O 1
ATOM 757 N N . ASN A 1 98 ? 0.871 -0.851 16.901 1.00 67.56 98 ASN A N 1
ATOM 758 C CA . ASN A 1 98 ? -0.133 -0.097 17.655 1.00 67.56 98 ASN A CA 1
ATOM 759 C C . ASN A 1 98 ? -1.585 -0.532 17.371 1.00 67.56 98 ASN A C 1
ATOM 761 O O . ASN A 1 98 ? -2.523 0.105 17.851 1.00 67.56 98 ASN A O 1
ATOM 765 N N . LYS A 1 99 ? -1.811 -1.591 16.581 1.00 74.56 99 LYS A N 1
ATOM 766 C CA . LYS A 1 99 ? -3.153 -2.017 16.140 1.00 74.56 99 LYS A CA 1
ATOM 767 C C . LYS A 1 99 ? -3.542 -3.378 16.726 1.00 74.56 99 LYS A C 1
ATOM 769 O O . LYS A 1 99 ? -3.453 -4.413 16.071 1.00 74.56 99 LYS A O 1
ATOM 774 N N . PHE A 1 100 ? -4.060 -3.360 17.954 1.00 77.25 100 PHE A N 1
ATOM 775 C CA . PHE A 1 100 ? -4.497 -4.560 18.685 1.00 77.25 100 PHE A CA 1
ATOM 776 C C . PHE A 1 100 ? -5.606 -5.360 17.993 1.00 77.25 100 PHE A C 1
ATOM 778 O O . PHE A 1 100 ? -5.685 -6.563 18.197 1.00 77.25 100 PHE A O 1
ATOM 785 N N . CYS A 1 101 ? -6.433 -4.742 17.141 1.00 79.94 101 CYS A N 1
ATOM 786 C CA . CYS A 1 101 ? -7.480 -5.475 16.418 1.00 79.94 101 CYS A CA 1
ATOM 787 C C . CYS A 1 101 ? -6.920 -6.515 15.428 1.00 79.94 101 CYS A C 1
ATOM 789 O O . CYS A 1 101 ? -7.639 -7.422 15.014 1.00 79.94 101 CYS A O 1
ATOM 791 N N . LEU A 1 102 ? -5.648 -6.364 15.040 1.00 77.25 102 LEU A N 1
ATOM 792 C CA . LEU A 1 102 ? -4.923 -7.295 14.179 1.00 77.25 102 LEU A CA 1
ATOM 793 C C . LEU A 1 102 ? -4.189 -8.372 14.991 1.00 77.25 102 LEU A C 1
ATOM 795 O O . LEU A 1 102 ? -3.736 -9.368 14.429 1.00 77.25 102 LEU A O 1
ATOM 799 N N . LEU A 1 103 ? -4.085 -8.196 16.313 1.00 70.94 103 LEU A N 1
ATOM 800 C CA . LEU A 1 103 ? -3.551 -9.195 17.227 1.00 70.94 103 LEU A CA 1
ATOM 801 C C . LEU A 1 103 ? -4.684 -10.152 17.606 1.00 70.94 103 LEU A C 1
ATOM 803 O O . LEU A 1 103 ? -5.602 -9.816 18.349 1.00 70.94 103 LEU A O 1
ATOM 807 N N . ARG A 1 104 ? -4.627 -11.382 17.102 1.00 59.16 104 ARG A N 1
ATOM 808 C CA . ARG A 1 104 ? -5.475 -12.464 17.611 1.00 59.16 104 ARG A CA 1
ATOM 809 C C . ARG A 1 104 ? -5.015 -12.850 19.015 1.00 59.16 104 ARG A C 1
ATOM 811 O O . ARG A 1 104 ? -3.975 -13.487 19.109 1.00 59.16 104 ARG A O 1
ATOM 818 N N . VAL A 1 105 ? -5.820 -12.622 20.058 1.00 52.34 105 VAL A N 1
ATOM 819 C CA . VAL A 1 105 ? -5.848 -13.536 21.220 1.00 52.34 105 VAL A CA 1
ATOM 820 C C . VAL A 1 105 ? -7.246 -13.586 21.854 1.00 52.34 105 VAL A C 1
ATOM 822 O O . VAL A 1 105 ? -7.589 -12.729 22.658 1.00 52.34 105 VAL A O 1
ATOM 825 N N . ALA A 1 106 ? -8.028 -14.618 21.512 1.00 41.50 106 ALA A N 1
ATOM 826 C CA . ALA A 1 106 ? -8.974 -15.307 22.405 1.00 41.50 106 ALA A CA 1
ATOM 827 C C . ALA A 1 106 ? -9.588 -16.521 21.671 1.00 41.50 106 ALA A C 1
ATOM 829 O O . ALA A 1 106 ? -10.469 -16.356 20.832 1.00 41.50 106 ALA A O 1
ATOM 830 N N . GLY A 1 107 ? -9.118 -17.741 21.971 1.00 38.38 107 GLY A N 1
ATOM 831 C CA . GLY A 1 107 ? -9.926 -18.960 21.780 1.00 38.38 107 GLY A CA 1
ATOM 832 C C . GLY A 1 107 ? -9.567 -19.962 20.672 1.00 38.38 107 GLY A C 1
ATOM 833 O O . GLY A 1 107 ? -10.353 -20.876 20.457 1.00 38.38 107 GLY A O 1
ATOM 834 N N . MET A 1 108 ? -8.419 -19.873 19.988 1.00 40.22 108 MET A N 1
ATOM 835 C CA . MET A 1 108 ? -7.961 -20.975 19.118 1.00 40.22 108 MET A CA 1
ATOM 836 C C . MET A 1 108 ? -6.841 -21.769 19.788 1.00 40.22 108 MET A C 1
ATOM 838 O O . MET A 1 108 ? -5.662 -21.465 19.633 1.00 40.22 108 MET A O 1
ATOM 842 N N . THR A 1 109 ? -7.225 -22.815 20.518 1.00 33.50 109 THR A N 1
ATOM 843 C CA . THR A 1 109 ? -6.360 -23.959 20.816 1.00 33.50 109 THR A CA 1
ATOM 844 C C . THR A 1 109 ? -6.229 -24.801 19.547 1.00 33.50 109 THR A C 1
ATOM 846 O O . THR A 1 109 ? -6.962 -25.764 19.343 1.00 33.50 109 THR A O 1
ATOM 849 N N . SER A 1 110 ? -5.335 -24.416 18.646 1.00 38.56 110 SER A N 1
ATOM 850 C CA . SER A 1 110 ? -4.869 -25.314 17.588 1.00 38.56 110 SER A CA 1
ATOM 851 C C . SER A 1 110 ? -3.476 -24.874 17.167 1.00 38.56 110 SER A C 1
ATOM 853 O O . SER A 1 110 ? -3.283 -23.711 16.813 1.00 38.56 110 SER A O 1
ATOM 855 N N . ASN A 1 111 ? -2.532 -25.809 17.224 1.00 37.09 111 ASN A N 1
ATOM 856 C CA . ASN A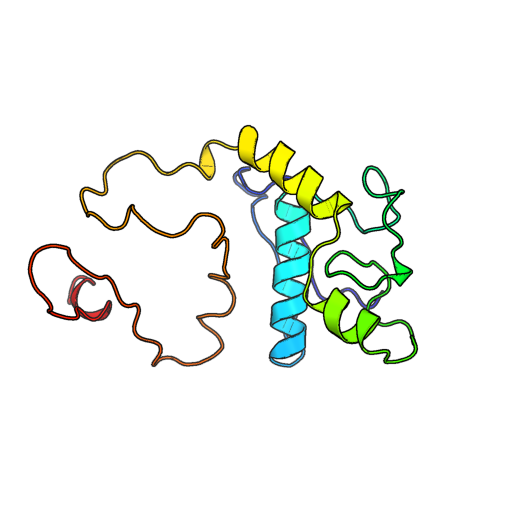 1 111 ? -1.077 -25.659 17.136 1.00 37.09 111 ASN A CA 1
ATOM 857 C C . ASN A 1 111 ? -0.541 -25.182 15.763 1.00 37.09 111 ASN A C 1
ATOM 859 O O . ASN A 1 111 ? 0.497 -25.639 15.306 1.00 37.09 111 ASN A O 1
ATOM 863 N N . CYS A 1 112 ? -1.210 -24.246 15.089 1.00 39.50 112 CYS A N 1
ATOM 864 C CA . CYS A 1 112 ? -0.758 -23.637 13.830 1.00 39.50 112 CYS A CA 1
ATOM 865 C C . CYS A 1 112 ? 0.178 -22.436 14.069 1.00 39.50 112 CYS A C 1
ATOM 867 O O . CYS A 1 112 ? 0.094 -21.427 13.369 1.00 39.50 112 CYS A O 1
ATOM 869 N N . LEU A 1 113 ? 1.026 -22.508 15.094 1.00 40.81 113 LEU A N 1
ATOM 870 C CA 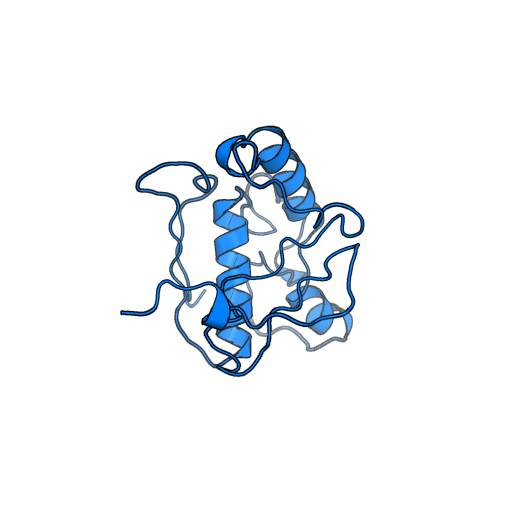. LEU A 1 113 ? 1.944 -21.438 15.479 1.00 40.81 113 LEU A CA 1
ATOM 871 C C . LEU A 1 113 ? 3.336 -22.011 15.724 1.00 40.81 113 LEU A C 1
ATOM 873 O O . LEU A 1 113 ? 3.795 -22.084 16.852 1.00 40.81 113 LEU A O 1
ATOM 877 N N . GLU A 1 114 ? 4.010 -22.378 14.641 1.00 36.44 114 GLU A N 1
ATOM 878 C CA . GLU A 1 114 ? 5.449 -22.154 14.513 1.00 36.44 114 GLU A CA 1
ATOM 879 C C . GLU A 1 114 ? 5.827 -22.254 13.033 1.00 36.44 114 GLU A C 1
ATOM 881 O O . GLU A 1 114 ? 5.657 -23.297 12.408 1.00 36.44 114 GLU A O 1
ATOM 886 N N . GLY A 1 115 ? 6.291 -21.143 12.443 1.00 29.30 115 GLY A N 1
ATOM 887 C CA . GLY A 1 115 ? 6.981 -21.207 11.151 1.00 29.30 115 GLY A CA 1
ATOM 888 C C . GLY A 1 115 ? 6.680 -20.158 10.082 1.00 29.30 115 GLY A C 1
ATOM 889 O O . GLY A 1 115 ? 7.162 -20.336 8.965 1.00 29.30 115 GLY A O 1
ATOM 890 N N . THR A 1 116 ? 5.938 -19.067 10.312 1.00 34.19 116 THR A N 1
ATOM 891 C CA . THR A 1 116 ? 5.913 -17.991 9.290 1.00 34.19 116 THR A CA 1
ATOM 892 C C . THR A 1 116 ? 5.677 -16.594 9.860 1.00 34.19 116 THR A C 1
ATOM 894 O O . THR A 1 116 ? 4.585 -16.033 9.800 1.00 34.19 116 THR A O 1
ATOM 897 N N . LEU A 1 117 ? 6.756 -15.987 10.363 1.00 33.62 117 LEU A N 1
ATOM 898 C CA . LEU A 1 117 ? 6.925 -14.535 10.303 1.00 33.62 117 LEU A CA 1
ATOM 899 C C . LEU A 1 117 ? 6.655 -14.083 8.848 1.00 33.62 117 LEU A C 1
ATOM 901 O O . LEU A 1 117 ? 7.194 -14.678 7.919 1.00 33.62 117 LEU A O 1
ATOM 905 N N . PHE A 1 118 ? 5.855 -13.031 8.646 1.00 31.89 118 PHE A N 1
ATOM 906 C CA . PHE A 1 118 ? 5.635 -12.374 7.342 1.00 31.89 118 PHE A CA 1
ATOM 907 C C . PHE A 1 118 ? 4.804 -13.126 6.275 1.00 31.89 118 PHE A C 1
ATOM 909 O O . PHE A 1 118 ? 5.151 -13.164 5.096 1.00 31.89 118 PHE A O 1
ATOM 916 N N . ARG A 1 119 ? 3.611 -13.613 6.633 1.00 33.28 119 ARG A N 1
ATOM 917 C CA . ARG A 1 119 ? 2.525 -13.804 5.650 1.00 33.28 119 ARG A CA 1
ATOM 918 C C . ARG A 1 119 ? 1.293 -12.974 6.009 1.00 33.28 119 ARG A C 1
ATOM 920 O O . ARG A 1 119 ? 0.238 -13.510 6.318 1.00 33.28 119 ARG A O 1
ATOM 927 N N . ILE A 1 120 ? 1.401 -11.651 5.863 1.00 33.34 120 ILE A N 1
ATOM 928 C CA . ILE A 1 120 ? 0.240 -10.858 5.427 1.00 33.34 120 ILE A CA 1
ATOM 929 C C . ILE A 1 120 ? 0.089 -11.167 3.932 1.00 33.34 120 ILE A C 1
ATOM 931 O O . ILE A 1 120 ? 0.519 -10.411 3.069 1.00 33.34 120 ILE A O 1
ATOM 935 N N . HIS A 1 121 ? -0.385 -12.374 3.625 1.00 30.81 121 HIS A N 1
ATOM 936 C CA . HIS A 1 121 ? -0.685 -12.800 2.269 1.00 30.81 121 HIS A CA 1
ATOM 937 C C . HIS A 1 121 ? -2.202 -12.962 2.185 1.00 30.81 121 HIS A C 1
ATOM 939 O O . HIS A 1 121 ? -2.748 -14.012 2.493 1.00 30.81 121 HIS A O 1
ATOM 945 N N . PHE A 1 122 ? -2.850 -11.890 1.734 1.00 40.38 122 PHE A N 1
ATOM 946 C CA . PHE A 1 122 ? -3.778 -12.015 0.619 1.00 40.38 122 PHE A CA 1
ATOM 947 C C . PHE A 1 122 ? -5.039 -12.878 0.820 1.00 40.38 122 PHE A C 1
ATOM 949 O O . PHE A 1 122 ? -5.350 -13.729 -0.009 1.00 40.38 122 PHE A O 1
ATOM 956 N N . ASP A 1 123 ? -5.866 -12.581 1.825 1.00 33.78 123 ASP A N 1
ATOM 957 C CA . ASP A 1 123 ? -7.235 -13.128 1.838 1.00 33.78 123 ASP A CA 1
ATOM 958 C C . ASP A 1 123 ? -8.127 -12.548 0.707 1.00 33.78 123 ASP A C 1
ATOM 960 O O . ASP A 1 123 ? -9.169 -13.120 0.400 1.00 33.78 123 ASP A O 1
ATOM 964 N N . ILE A 1 124 ? -7.700 -11.485 0.001 1.00 39.28 124 ILE A N 1
ATOM 965 C CA . ILE A 1 124 ? -8.459 -10.890 -1.121 1.00 39.28 124 ILE A CA 1
ATOM 966 C C . ILE A 1 124 ? -8.237 -11.594 -2.485 1.00 39.28 124 ILE A C 1
ATOM 968 O O . ILE A 1 124 ? -9.087 -11.450 -3.360 1.00 39.28 124 ILE A O 1
ATOM 972 N N . VAL A 1 125 ? -7.190 -12.417 -2.706 1.00 35.50 125 VAL A N 1
ATOM 973 C CA . VAL A 1 125 ? -7.032 -13.121 -4.019 1.00 35.50 125 VAL A CA 1
ATOM 974 C C . VAL A 1 125 ? -7.506 -14.558 -4.038 1.00 35.50 125 VAL A C 1
ATOM 976 O O . VAL A 1 125 ? -7.674 -15.125 -5.116 1.00 35.50 125 VAL A O 1
ATOM 979 N N . LEU A 1 126 ? -7.771 -15.157 -2.880 1.00 36.22 126 LEU A N 1
ATOM 980 C CA . LEU A 1 126 ? -8.110 -16.577 -2.826 1.00 36.22 126 LEU A CA 1
ATOM 981 C C . LEU A 1 126 ? -9.542 -16.882 -3.283 1.00 36.22 126 LEU A C 1
ATOM 983 O O . LEU A 1 126 ? -9.810 -18.006 -3.692 1.00 36.22 126 LEU A O 1
ATOM 987 N N . THR A 1 127 ? -10.446 -15.900 -3.312 1.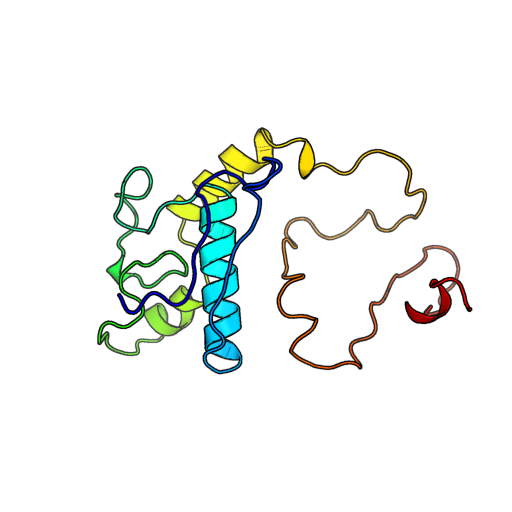00 38.00 127 THR A N 1
ATOM 988 C CA . THR A 1 127 ? -11.805 -16.102 -3.846 1.00 38.00 127 THR A CA 1
ATOM 989 C C . THR A 1 127 ? -11.881 -15.977 -5.370 1.00 38.00 127 THR A C 1
ATOM 991 O O . THR A 1 127 ? -12.838 -16.458 -5.971 1.00 38.00 127 THR A O 1
ATOM 994 N N . GLY A 1 128 ? -10.879 -15.367 -6.015 1.00 29.02 128 GLY A N 1
ATOM 995 C CA . GLY A 1 128 ? -10.898 -15.084 -7.455 1.00 29.02 128 GLY A CA 1
ATOM 996 C C . GLY A 1 128 ? -10.143 -16.078 -8.342 1.00 29.02 128 GLY A C 1
ATOM 997 O O . GLY A 1 128 ? -10.315 -16.022 -9.558 1.00 29.02 128 GLY A O 1
ATOM 998 N N . PHE A 1 129 ? -9.302 -16.953 -7.772 1.00 37.12 129 PHE A N 1
ATOM 999 C CA . PHE A 1 129 ? -8.335 -17.735 -8.559 1.00 37.12 129 PHE A CA 1
ATOM 1000 C C . PHE A 1 129 ? -8.636 -19.229 -8.726 1.00 37.12 129 PHE A C 1
ATOM 1002 O O . PHE A 1 129 ? -8.203 -19.797 -9.725 1.00 37.12 129 PHE A O 1
ATOM 1009 N N . ASN A 1 130 ? -9.367 -19.885 -7.821 1.00 30.95 130 ASN A N 1
ATOM 1010 C CA . ASN A 1 130 ? -9.879 -21.245 -8.036 1.00 30.95 130 ASN A CA 1
ATOM 1011 C C . ASN A 1 130 ? -10.727 -21.683 -6.828 1.00 30.95 130 ASN A C 1
ATOM 1013 O O . ASN A 1 130 ? -10.213 -21.609 -5.711 1.00 30.95 130 ASN A O 1
ATOM 1017 N N . PRO A 1 131 ? -11.941 -22.235 -6.992 1.00 36.84 131 PRO A N 1
ATOM 1018 C CA . PRO A 1 131 ? -12.663 -22.869 -5.883 1.00 36.84 131 PRO A CA 1
ATOM 1019 C C . PRO A 1 131 ? -11.975 -24.143 -5.337 1.00 36.84 131 PRO A C 1
ATOM 1021 O O . PRO A 1 131 ? -12.455 -24.716 -4.365 1.00 36.84 131 PRO A O 1
ATOM 1024 N N . HIS A 1 132 ? -10.850 -24.586 -5.921 1.00 28.70 132 HIS A N 1
ATOM 1025 C CA . HIS A 1 132 ? -10.156 -25.829 -5.554 1.00 28.70 132 HIS A CA 1
ATOM 1026 C C . HIS A 1 132 ? -8.826 -25.678 -4.789 1.00 28.70 132 HIS A C 1
ATOM 1028 O O . HIS A 1 132 ? -8.121 -26.674 -4.608 1.00 28.70 132 HIS A O 1
ATOM 1034 N N . ILE A 1 133 ? -8.447 -24.488 -4.305 1.00 36.03 133 ILE A N 1
ATOM 1035 C CA . ILE A 1 133 ? -7.248 -24.383 -3.451 1.00 36.03 133 ILE A CA 1
ATOM 1036 C C . ILE A 1 133 ? -7.592 -24.843 -2.027 1.00 36.03 133 ILE A C 1
ATOM 1038 O O . ILE A 1 133 ? -8.120 -24.084 -1.216 1.00 36.03 133 ILE A O 1
ATOM 1042 N N . LYS A 1 134 ? -7.257 -26.103 -1.730 1.00 34.38 134 LYS A N 1
ATOM 1043 C CA . LYS A 1 134 ? -7.279 -26.684 -0.381 1.00 34.38 134 LYS A CA 1
ATOM 1044 C C . LYS A 1 134 ? -6.400 -25.855 0.564 1.00 34.38 134 LYS A C 1
ATOM 1046 O O . LYS A 1 134 ? -5.210 -25.670 0.304 1.00 34.38 134 LYS A O 1
ATOM 1051 N N . LYS A 1 135 ? -6.968 -25.367 1.671 1.00 38.88 135 LYS A N 1
ATOM 1052 C CA . LYS A 1 135 ? -6.189 -24.835 2.801 1.00 38.88 135 LYS A CA 1
ATOM 1053 C C . LYS A 1 135 ? -5.609 -26.025 3.570 1.00 38.88 135 LYS A C 1
ATOM 1055 O O . LYS A 1 135 ? -6.359 -26.828 4.105 1.00 38.88 135 LYS A O 1
ATOM 1060 N N . TYR A 1 136 ? -4.284 -26.140 3.607 1.00 34.84 136 TYR A N 1
ATOM 1061 C CA . TYR A 1 136 ? -3.591 -27.199 4.343 1.00 34.84 136 TYR A CA 1
ATOM 1062 C C . TYR A 1 136 ? -3.300 -26.729 5.773 1.00 34.84 136 TYR A C 1
ATOM 1064 O O . TYR A 1 136 ? -2.417 -25.900 5.987 1.00 34.84 136 TYR A O 1
ATOM 1072 N N . CYS A 1 137 ? -4.039 -27.259 6.747 1.00 34.38 137 CYS A N 1
ATOM 1073 C CA . CYS A 1 137 ? -3.690 -27.166 8.163 1.00 34.38 137 CYS A CA 1
ATOM 1074 C C . CYS A 1 137 ? -2.911 -28.434 8.535 1.00 34.38 137 CYS A C 1
ATOM 1076 O O . CYS A 1 137 ? -3.465 -29.529 8.476 1.00 34.38 137 CYS A O 1
ATOM 1078 N N . LEU A 1 138 ? -1.631 -28.311 8.890 1.00 32.91 138 LEU A N 1
ATOM 1079 C CA . LEU A 1 138 ? -0.871 -29.434 9.443 1.00 32.91 138 LEU A CA 1
ATOM 1080 C C . LEU A 1 138 ? -1.164 -29.514 10.942 1.00 32.91 138 LEU A C 1
ATOM 1082 O O . LEU A 1 138 ? -0.875 -28.570 11.676 1.00 32.91 138 LEU A O 1
ATOM 1086 N N . ASN A 1 139 ? -1.764 -30.618 11.388 1.00 32.38 139 ASN A N 1
ATOM 1087 C CA . ASN A 1 139 ? -1.941 -30.894 12.808 1.00 32.38 139 ASN A CA 1
ATOM 1088 C C . ASN A 1 139 ? -0.756 -31.732 13.308 1.00 32.38 139 ASN A C 1
ATOM 1090 O O . ASN A 1 139 ? -0.352 -32.689 12.650 1.00 32.38 139 ASN A O 1
ATOM 1094 N N . ASN A 1 140 ? -0.196 -31.372 14.463 1.00 38.81 140 ASN A N 1
ATOM 1095 C CA . ASN A 1 140 ? 1.077 -31.923 14.945 1.00 38.81 140 ASN A CA 1
ATOM 1096 C C . ASN A 1 140 ? 1.005 -33.370 15.462 1.00 38.81 140 ASN A C 1
ATOM 1098 O O . ASN A 1 140 ? 2.020 -33.887 15.914 1.00 38.81 140 ASN A O 1
ATOM 1102 N N . GLU A 1 141 ? -0.146 -34.043 15.383 1.00 43.06 141 GLU A N 1
ATOM 1103 C CA . GLU A 1 141 ? -0.283 -35.389 15.957 1.00 43.06 141 GLU A CA 1
ATOM 1104 C C . GLU A 1 141 ? -0.875 -36.457 15.039 1.00 43.06 141 GLU A C 1
ATOM 1106 O O . GLU A 1 141 ? -0.827 -37.618 15.412 1.00 43.06 141 GLU A O 1
ATOM 1111 N N . ASN A 1 142 ? -1.338 -36.142 13.826 1.00 39.03 142 ASN A N 1
ATOM 1112 C CA . ASN A 1 142 ? -1.624 -37.154 12.802 1.00 39.03 142 ASN A CA 1
ATOM 1113 C C . ASN A 1 142 ? -1.694 -36.502 11.420 1.00 39.03 142 ASN A C 1
ATOM 1115 O O . ASN A 1 142 ? -2.261 -35.425 11.251 1.00 39.03 142 ASN A O 1
ATOM 1119 N N . LYS A 1 143 ? -1.084 -37.161 10.432 1.00 38.00 143 LYS A N 1
ATOM 1120 C CA . LYS A 1 143 ? -0.872 -36.679 9.056 1.00 38.00 143 LYS A CA 1
ATOM 1121 C C . LYS A 1 143 ? -2.138 -36.720 8.186 1.00 38.00 143 LYS A C 1
ATOM 1123 O O . LYS A 1 143 ? -2.042 -37.049 7.006 1.00 38.00 143 LYS A O 1
ATOM 1128 N N . ASP A 1 144 ? -3.294 -36.370 8.733 1.00 36.97 144 ASP A N 1
ATOM 1129 C CA . ASP A 1 144 ? -4.542 -36.370 7.975 1.00 36.97 144 ASP A CA 1
ATOM 1130 C C . ASP A 1 144 ? -4.939 -34.947 7.574 1.00 36.97 144 ASP A C 1
ATOM 1132 O O . ASP A 1 144 ? -5.082 -34.038 8.392 1.00 36.97 144 ASP A O 1
ATOM 1136 N N . VAL A 1 145 ? -5.061 -34.759 6.260 1.00 40.84 145 VAL A N 1
ATOM 1137 C CA . VAL A 1 145 ? -5.429 -33.501 5.607 1.00 40.84 145 VAL A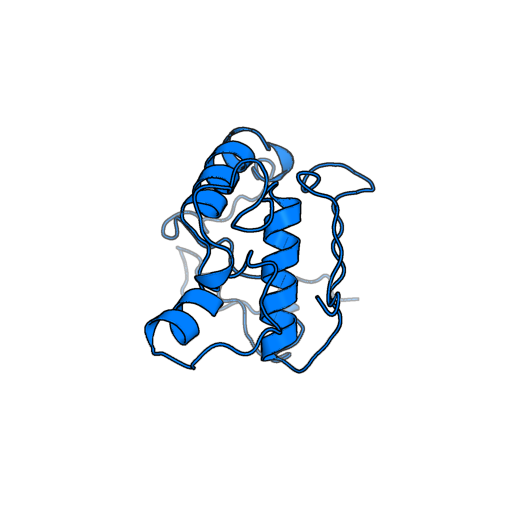 CA 1
ATOM 1138 C C . VAL A 1 145 ? -6.936 -33.309 5.753 1.00 40.84 145 VAL A C 1
ATOM 1140 O O . VAL A 1 145 ? -7.703 -34.000 5.088 1.00 40.84 145 VAL A O 1
ATOM 1143 N N . LEU A 1 146 ? -7.365 -32.369 6.595 1.00 39.44 146 LEU A N 1
ATOM 1144 C CA . LEU A 1 146 ? -8.776 -31.988 6.695 1.00 39.44 146 LEU A CA 1
ATOM 1145 C C . LEU A 1 146 ? -9.108 -30.888 5.684 1.00 39.44 146 LEU A C 1
ATOM 1147 O O . LEU A 1 146 ? -8.402 -29.879 5.604 1.00 39.44 146 LEU A O 1
ATOM 1151 N N . ASP A 1 147 ? -10.180 -31.095 4.916 1.00 41.28 147 ASP A N 1
ATOM 1152 C CA . ASP A 1 147 ? -10.717 -30.089 4.004 1.00 41.28 147 ASP A CA 1
ATOM 1153 C C . ASP A 1 147 ? -11.563 -29.081 4.799 1.00 41.28 147 ASP A C 1
ATOM 1155 O O . ASP A 1 147 ? -12.261 -29.432 5.750 1.00 41.28 147 ASP A O 1
ATOM 1159 N N . ILE A 1 148 ? -11.515 -27.801 4.429 1.00 39.97 148 ILE A N 1
ATOM 1160 C CA . ILE A 1 148 ? -12.204 -26.736 5.180 1.00 39.97 148 ILE A CA 1
ATOM 1161 C C . ILE A 1 148 ? -13.731 -26.909 5.158 1.00 39.97 148 ILE A C 1
ATOM 1163 O O . ILE A 1 148 ? -14.426 -26.449 6.063 1.00 39.97 148 ILE A O 1
ATOM 1167 N N . TRP A 1 149 ? -14.242 -27.622 4.153 1.00 37.50 149 TRP A N 1
ATOM 1168 C CA . TRP A 1 149 ? -15.651 -27.984 4.014 1.00 37.50 149 TRP A CA 1
ATOM 1169 C C . TRP A 1 149 ? -16.137 -28.970 5.081 1.00 37.50 149 TRP A C 1
ATOM 1171 O O . TRP A 1 149 ? -17.329 -28.995 5.379 1.00 37.50 149 TRP A O 1
ATOM 1181 N N . ASP A 1 150 ? -15.230 -29.720 5.710 1.00 42.22 150 ASP A N 1
ATOM 1182 C CA . ASP A 1 150 ? -15.566 -30.636 6.804 1.00 42.22 150 ASP A CA 1
ATOM 1183 C C . ASP A 1 150 ? -15.741 -29.914 8.149 1.00 42.22 150 ASP A C 1
ATOM 1185 O O . ASP A 1 150 ? -16.262 -30.495 9.101 1.00 42.22 150 ASP A O 1
ATOM 1189 N N . LEU A 1 151 ? -15.335 -28.640 8.228 1.00 41.56 151 LEU A N 1
ATOM 1190 C CA . LEU A 1 151 ? -15.392 -27.811 9.438 1.00 41.56 151 LEU A CA 1
ATOM 1191 C C . LEU A 1 151 ? -16.575 -26.832 9.456 1.00 41.56 151 LEU A C 1
ATOM 1193 O O . LEU A 1 151 ? -16.750 -26.102 10.433 1.00 41.56 151 LEU A O 1
ATOM 1197 N N . LEU A 1 152 ? -17.389 -26.800 8.398 1.00 33.94 152 LEU A N 1
ATOM 1198 C CA . LEU A 1 152 ? -18.626 -26.023 8.380 1.00 33.94 152 LEU A CA 1
ATOM 1199 C C . LEU A 1 152 ? -19.789 -26.854 8.952 1.00 33.94 152 LEU A C 1
ATOM 1201 O O . LEU A 1 152 ? -19.875 -28.055 8.682 1.00 33.94 152 LEU A O 1
ATOM 1205 N N . PRO A 1 153 ? -20.706 -26.243 9.727 1.00 34.56 153 PRO A N 1
ATOM 1206 C CA . PRO A 1 153 ? -21.897 -26.935 10.199 1.00 34.56 153 PRO A CA 1
ATOM 1207 C C . PRO A 1 153 ? -22.739 -27.368 8.996 1.00 34.56 153 PRO A C 1
ATOM 1209 O O . PRO A 1 153 ? -23.154 -26.544 8.181 1.00 34.56 153 PRO A O 1
ATOM 1212 N N . LYS A 1 154 ? -22.961 -28.678 8.880 1.00 40.25 154 LYS A N 1
ATOM 1213 C CA . LYS A 1 154 ? -23.786 -29.271 7.827 1.00 40.25 154 LYS A CA 1
ATOM 1214 C C . LYS A 1 154 ? -25.249 -28.955 8.141 1.00 40.25 154 LYS A C 1
ATOM 1216 O O . LYS A 1 154 ? -25.743 -29.375 9.185 1.00 40.25 154 LYS A O 1
ATOM 1221 N N . THR A 1 155 ? -25.898 -28.182 7.277 1.00 45.09 155 THR A N 1
ATOM 1222 C CA . THR A 1 155 ? -27.355 -27.985 7.271 1.00 45.09 155 THR A CA 1
ATOM 1223 C C . THR A 1 155 ? -28.040 -29.127 6.551 1.00 45.09 155 THR A C 1
ATOM 1225 O O . THR A 1 155 ? -27.494 -29.523 5.494 1.00 45.09 155 THR A O 1
#

Sequence (155 aa):
MKVSGLTYVGEVCNVGTRVSIAEKRGYVGMVHTAAHELGHSLGANHDGECEAVDCKSEDLFIMTSEYDKEYPDTPTYSRNRWLFSNCTINTFKVTLKNKFCLLRVAGMTSNCLEGTLFRIHFDIVLTGFNPHIKKYCLNNENKDVLDIWDLLPKT

InterPro domains:
  IPR001590 Peptidase M12B, ADAM/reprolysin [PF01421] (3-99)
  IPR001590 Peptidase M12B, ADAM/reprolysin [PS50215] (1-98)
  IPR024079 Metallopeptidase, catalytic domain superfamily [G3DSA:3.40.390.10] (1-114)

Foldseek 3Di:
DPDQKDAAACCCQPPPRVDMGGHDDDLVRRQLRVVLRVLRNLHDAAQCDDQNVVGHLLQQASRRPCVPPDDPPDPSNVVRSDHHDPSSVVSNVVSVVPRCVPPDDDDDPAPQDDDDDDPPDDPPNPVPPDPPPFDADDGPPDRDGDGVVVVDDDD

Radius of gyration: 18.28 Å; chains: 1; bounding box: 41×50×42 Å